Protein AF-A0A518GE89-F1 (afdb_monomer_lite)

Structure (mmCIF, N/CA/C/O backbone):
data_AF-A0A518GE89-F1
#
_entry.id   AF-A0A518GE89-F1
#
loop_
_atom_site.group_PDB
_atom_site.id
_atom_site.type_symbol
_atom_site.label_atom_id
_atom_site.label_alt_id
_atom_site.label_comp_id
_atom_site.label_asym_id
_atom_site.label_entity_id
_atom_site.label_seq_id
_atom_site.pdbx_PDB_ins_code
_atom_site.Cartn_x
_atom_site.Cartn_y
_atom_site.Cartn_z
_atom_site.occupancy
_atom_site.B_iso_or_equiv
_atom_site.auth_seq_id
_atom_site.auth_comp_id
_atom_site.auth_asym_id
_atom_site.auth_atom_id
_atom_site.pdbx_PDB_model_num
ATOM 1 N N . MET A 1 1 ? -5.790 -28.885 -29.723 1.00 38.25 1 MET A N 1
ATOM 2 C CA . MET A 1 1 ? -5.078 -29.420 -28.540 1.00 38.25 1 MET A CA 1
ATOM 3 C C . MET A 1 1 ? -3.630 -29.006 -28.723 1.00 38.25 1 MET A C 1
ATOM 5 O O . MET A 1 1 ? -3.081 -29.336 -29.756 1.00 38.25 1 MET A O 1
ATOM 9 N N . THR A 1 2 ? -3.042 -28.144 -27.907 1.00 33.88 2 THR A N 1
ATOM 10 C CA . THR A 1 2 ? -2.790 -28.368 -26.481 1.00 33.88 2 THR A CA 1
ATOM 11 C C . THR A 1 2 ? -2.801 -27.042 -25.718 1.00 33.88 2 THR A C 1
ATOM 13 O O . THR A 1 2 ? -1.952 -26.182 -25.934 1.00 33.88 2 THR A O 1
ATOM 16 N N . ALA A 1 3 ? -3.766 -26.902 -24.810 1.00 43.88 3 ALA A N 1
ATOM 17 C CA . ALA A 1 3 ? -3.669 -25.976 -23.695 1.00 43.88 3 ALA A CA 1
ATOM 18 C C . ALA A 1 3 ? -2.514 -26.462 -22.809 1.00 43.88 3 ALA A C 1
ATOM 20 O O . ALA A 1 3 ? -2.618 -27.520 -22.191 1.00 43.88 3 ALA A O 1
ATOM 21 N N . VAL A 1 4 ? -1.394 -25.744 -22.816 1.00 42.34 4 VAL A N 1
ATOM 22 C CA . VAL A 1 4 ? -0.238 -26.048 -21.969 1.00 42.34 4 VAL A CA 1
ATOM 23 C C . VAL A 1 4 ? -0.023 -24.858 -21.047 1.00 42.34 4 VAL A C 1
ATOM 25 O O . VAL A 1 4 ? 0.583 -23.867 -21.421 1.00 42.34 4 VAL A O 1
ATOM 28 N N . GLN A 1 5 ? -0.573 -25.001 -19.841 1.00 35.38 5 GLN A N 1
ATOM 29 C CA . GLN A 1 5 ? 0.079 -24.596 -18.596 1.00 35.38 5 GLN A CA 1
ATOM 30 C C . GLN A 1 5 ? 0.518 -23.123 -18.480 1.00 35.38 5 GLN A C 1
ATOM 32 O O . GLN A 1 5 ? 1.672 -22.839 -18.192 1.00 35.38 5 GLN A O 1
ATOM 37 N N . GLU A 1 6 ? -0.427 -22.185 -18.543 1.00 36.78 6 GLU A N 1
ATOM 38 C CA . GLU A 1 6 ? -0.290 -20.887 -17.847 1.00 36.78 6 GLU A CA 1
ATOM 39 C C . GLU A 1 6 ? -0.976 -20.929 -16.472 1.00 36.78 6 GLU A C 1
ATOM 41 O O . GLU A 1 6 ? -1.603 -19.980 -16.011 1.00 36.78 6 GLU A O 1
ATOM 46 N N . THR A 1 7 ? -0.887 -22.072 -15.795 1.00 38.38 7 THR A N 1
ATOM 47 C CA . THR A 1 7 ? -1.354 -22.219 -14.419 1.00 38.38 7 THR A CA 1
ATOM 48 C C . THR A 1 7 ? -0.162 -22.343 -13.489 1.00 38.38 7 THR A C 1
ATOM 50 O O . THR A 1 7 ? 0.488 -23.384 -13.433 1.00 38.38 7 THR A O 1
ATOM 53 N N . ALA A 1 8 ? 0.039 -21.285 -12.709 1.00 34.97 8 ALA A N 1
ATOM 54 C CA . ALA A 1 8 ? 0.482 -21.383 -11.325 1.00 34.97 8 ALA A CA 1
ATOM 55 C C . ALA A 1 8 ? 1.871 -22.002 -11.079 1.00 34.97 8 ALA A C 1
ATOM 57 O O . ALA A 1 8 ? 2.023 -22.858 -10.209 1.00 34.97 8 ALA A O 1
ATOM 58 N N . VAL A 1 9 ? 2.913 -21.492 -11.743 1.00 38.31 9 VAL A N 1
ATOM 59 C CA . VAL A 1 9 ? 4.230 -21.479 -11.090 1.00 38.31 9 VAL A CA 1
ATOM 60 C C . VAL A 1 9 ? 4.248 -20.261 -10.179 1.00 38.31 9 VAL A C 1
ATOM 62 O O . VAL A 1 9 ? 4.343 -19.122 -10.626 1.00 38.31 9 VAL A O 1
ATOM 65 N N . ALA A 1 10 ? 4.069 -20.535 -8.892 1.00 39.16 10 ALA A 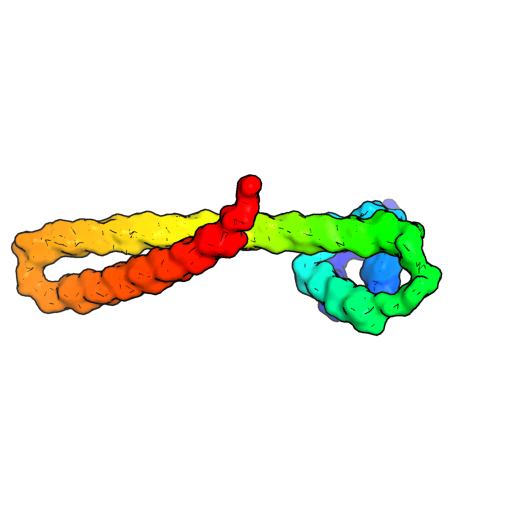N 1
ATOM 66 C CA . ALA A 1 10 ? 4.334 -19.625 -7.797 1.00 39.16 10 ALA A CA 1
ATOM 67 C C . ALA A 1 10 ? 5.767 -19.089 -7.933 1.00 39.16 10 ALA A C 1
ATOM 69 O O . ALA A 1 10 ? 6.728 -19.754 -7.550 1.00 39.16 10 ALA A O 1
ATOM 70 N N . ASP A 1 11 ? 5.916 -17.914 -8.542 1.00 43.38 11 ASP A N 1
ATOM 71 C CA . ASP A 1 11 ? 7.220 -17.358 -8.896 1.00 43.38 11 ASP A CA 1
ATOM 72 C C . ASP A 1 11 ? 7.809 -16.599 -7.699 1.00 43.38 11 ASP A C 1
ATOM 74 O O . ASP A 1 11 ? 7.943 -15.374 -7.663 1.00 43.38 11 ASP A O 1
ATOM 78 N N . ALA A 1 12 ? 8.130 -17.363 -6.657 1.00 42.25 12 ALA A N 1
ATOM 79 C CA . ALA A 1 12 ? 9.018 -16.922 -5.601 1.00 42.25 12 ALA A CA 1
ATOM 80 C C . ALA A 1 12 ? 10.431 -16.743 -6.189 1.00 42.25 12 ALA A C 1
ATOM 82 O O . ALA A 1 12 ? 11.272 -17.632 -6.101 1.00 42.25 12 ALA A O 1
ATOM 83 N N . GLY A 1 13 ? 10.695 -15.571 -6.777 1.00 52.47 13 GLY A N 1
ATOM 84 C CA . GLY A 1 13 ? 12.053 -15.091 -7.051 1.00 52.47 13 GLY A CA 1
ATOM 85 C C . GLY A 1 13 ? 12.475 -15.040 -8.519 1.00 52.47 13 GLY A C 1
ATOM 86 O O . GLY A 1 13 ? 13.484 -15.637 -8.896 1.00 52.47 13 GLY A O 1
ATOM 87 N N . LYS A 1 14 ? 11.801 -14.234 -9.345 1.00 63.16 14 LYS A N 1
ATOM 88 C CA . LYS A 1 14 ? 12.397 -13.793 -10.615 1.00 63.16 14 LYS A CA 1
ATOM 89 C C . LYS A 1 14 ? 13.642 -12.936 -10.330 1.00 63.16 14 LYS A C 1
ATOM 91 O O . LYS A 1 14 ? 13.586 -11.976 -9.567 1.00 63.16 14 LYS A O 1
ATOM 96 N N . CYS A 1 15 ? 14.774 -13.291 -10.941 1.00 74.81 15 CYS A N 1
ATOM 97 C CA . CYS A 1 15 ? 16.027 -12.526 -10.868 1.00 74.81 15 CYS A CA 1
ATOM 98 C C . CYS A 1 15 ? 15.868 -11.133 -11.514 1.00 74.81 15 CYS A C 1
ATOM 100 O O . CYS A 1 15 ? 15.196 -11.021 -12.543 1.00 74.81 15 CYS A O 1
ATOM 102 N N . PHE A 1 16 ? 16.527 -10.106 -10.955 1.00 77.19 16 PHE A N 1
ATOM 103 C CA . PHE A 1 16 ? 16.491 -8.702 -11.405 1.00 77.19 16 PHE A CA 1
ATOM 104 C C . PHE A 1 16 ? 16.538 -8.545 -12.932 1.00 77.19 16 PHE A C 1
ATOM 106 O O . PHE A 1 16 ? 15.642 -7.947 -13.519 1.00 77.19 16 PHE A O 1
ATOM 113 N N . TRP A 1 17 ? 17.513 -9.173 -13.597 1.00 77.44 17 TRP A N 1
ATOM 114 C CA . TRP A 1 17 ? 17.697 -9.057 -15.048 1.00 77.44 17 TRP A CA 1
ATOM 115 C C . TRP A 1 17 ? 16.509 -9.565 -15.870 1.00 77.44 17 TRP A C 1
ATOM 117 O O . TRP A 1 17 ? 16.205 -9.015 -16.927 1.00 77.44 17 TRP A O 1
ATOM 127 N N . ARG A 1 18 ? 15.811 -10.601 -15.388 1.00 81.25 18 ARG A N 1
ATOM 128 C CA . ARG A 1 18 ? 14.625 -11.146 -16.069 1.00 81.25 18 ARG A CA 1
ATOM 129 C C . ARG A 1 18 ? 13.443 -10.197 -15.951 1.00 81.25 18 ARG A C 1
ATOM 131 O O . ARG A 1 18 ? 12.733 -9.984 -16.929 1.00 81.25 18 ARG A O 1
ATOM 138 N N . LEU A 1 19 ? 13.252 -9.627 -14.765 1.00 80.44 19 LEU A N 1
ATOM 139 C CA . LEU A 1 19 ? 12.218 -8.630 -14.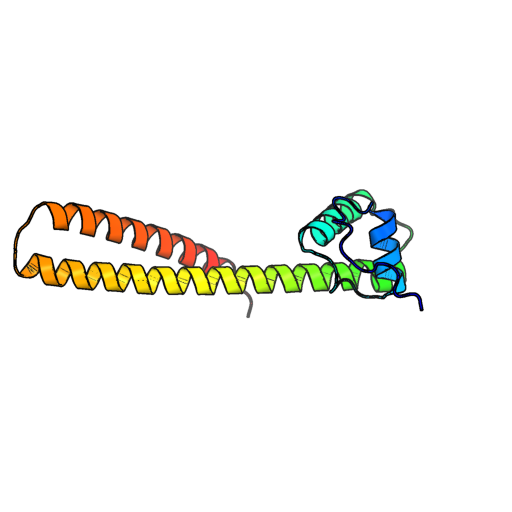520 1.00 80.44 19 LEU A CA 1
ATOM 140 C C . LEU A 1 19 ? 12.487 -7.353 -15.322 1.00 80.44 19 LEU A C 1
ATOM 142 O O . LEU A 1 19 ? 11.584 -6.860 -15.991 1.00 80.44 19 LEU A O 1
ATOM 146 N N . GLN A 1 20 ? 13.736 -6.883 -15.342 1.00 81.88 20 GLN A N 1
ATOM 147 C CA . GLN A 1 20 ? 14.141 -5.725 -16.130 1.00 81.88 20 GLN A CA 1
ATOM 148 C C . GLN A 1 20 ? 13.867 -5.920 -17.620 1.00 81.88 20 GLN A C 1
ATOM 150 O O . GLN A 1 20 ? 13.215 -5.082 -18.238 1.00 81.88 20 GLN A O 1
ATOM 155 N N . ALA A 1 21 ? 14.315 -7.039 -18.195 1.00 81.62 21 ALA A N 1
ATOM 156 C CA . ALA A 1 21 ? 14.075 -7.334 -19.603 1.00 81.62 21 ALA A CA 1
ATOM 157 C C . ALA A 1 21 ? 12.573 -7.420 -19.922 1.00 81.62 21 ALA A C 1
ATOM 159 O O . ALA A 1 21 ? 12.128 -6.888 -20.935 1.00 81.62 21 ALA A O 1
ATOM 160 N N . ALA A 1 22 ? 11.777 -8.040 -19.045 1.00 82.50 22 ALA A N 1
ATOM 161 C CA . ALA A 1 22 ? 10.335 -8.158 -19.241 1.00 82.50 22 ALA A CA 1
ATOM 162 C C . ALA A 1 22 ? 9.619 -6.799 -19.207 1.00 82.50 22 ALA A C 1
ATOM 164 O O . ALA A 1 22 ? 8.727 -6.567 -20.022 1.00 82.50 22 ALA A O 1
ATOM 165 N N . VAL A 1 23 ? 10.016 -5.901 -18.301 1.00 83.44 23 VAL A N 1
ATOM 166 C CA . VAL A 1 23 ? 9.478 -4.534 -18.244 1.00 83.44 23 VAL A CA 1
ATOM 167 C C . VAL A 1 23 ? 9.905 -3.738 -19.475 1.00 83.44 23 VAL A C 1
ATOM 169 O O . VAL A 1 23 ? 9.054 -3.101 -20.080 1.00 83.44 23 VAL A O 1
ATOM 172 N N . MET A 1 24 ? 11.170 -3.834 -19.903 1.00 81.56 24 MET A N 1
ATOM 173 C CA . MET A 1 24 ? 11.659 -3.149 -21.109 1.00 81.56 24 MET A CA 1
ATOM 174 C C . MET A 1 24 ? 10.933 -3.595 -22.380 1.00 81.56 24 MET A C 1
ATOM 176 O O . MET A 1 24 ? 10.559 -2.759 -23.191 1.00 81.56 24 MET A O 1
ATOM 180 N N . VAL A 1 25 ? 10.695 -4.900 -22.549 1.00 83.81 25 VAL A N 1
ATOM 181 C CA . VAL A 1 25 ? 9.990 -5.443 -23.725 1.00 83.81 25 VAL A CA 1
ATOM 182 C C . VAL A 1 25 ? 8.516 -5.039 -23.744 1.00 83.81 25 VAL A C 1
ATOM 184 O O . VAL A 1 25 ? 7.952 -4.817 -24.811 1.00 83.81 25 VAL A O 1
ATOM 187 N N . ARG A 1 26 ? 7.873 -4.978 -22.5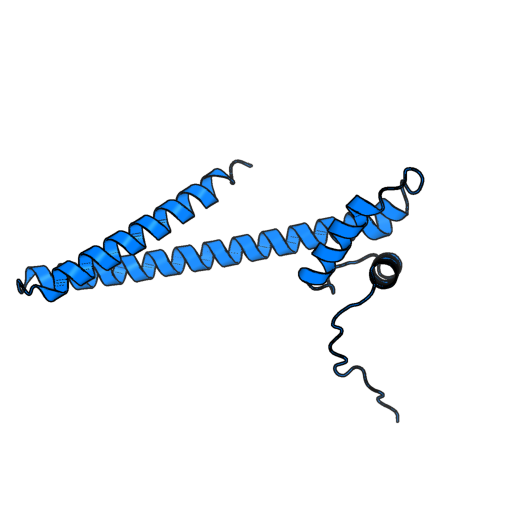74 1.00 82.50 26 ARG A N 1
ATOM 188 C CA . ARG A 1 26 ? 6.449 -4.628 -22.450 1.00 82.50 26 ARG A CA 1
ATOM 189 C C . ARG A 1 26 ? 6.205 -3.128 -22.311 1.00 82.50 26 ARG A C 1
ATOM 191 O O . ARG A 1 26 ? 5.049 -2.718 -22.319 1.00 82.50 26 ARG A O 1
ATOM 198 N N . GLU A 1 27 ? 7.266 -2.352 -22.103 1.00 82.00 27 GLU A N 1
ATOM 199 C CA . GLU A 1 27 ? 7.244 -0.932 -21.738 1.00 82.00 27 GLU A CA 1
ATOM 200 C C . GLU A 1 27 ? 6.265 -0.620 -20.582 1.00 82.00 27 GLU A C 1
ATOM 202 O O . GLU A 1 27 ? 5.706 0.471 -20.483 1.00 82.00 27 GLU A O 1
ATOM 207 N N . SER A 1 28 ? 6.035 -1.600 -19.697 1.00 80.88 28 SER A N 1
ATOM 208 C CA . SER A 1 28 ? 5.044 -1.536 -18.619 1.00 80.88 28 SER A CA 1
ATOM 209 C C . SER A 1 28 ? 5.415 -2.439 -17.443 1.00 80.88 28 SER A C 1
ATOM 211 O O . SER A 1 28 ? 5.917 -3.558 -17.611 1.00 80.88 28 SER A O 1
ATOM 213 N N . ALA A 1 29 ? 5.116 -1.942 -16.242 1.00 85.44 29 ALA A N 1
ATOM 214 C CA . ALA A 1 29 ? 5.355 -2.597 -14.962 1.00 85.44 29 ALA A CA 1
ATOM 215 C C . ALA A 1 29 ? 4.058 -2.945 -14.198 1.00 85.44 29 ALA A C 1
ATOM 217 O O . ALA A 1 29 ? 4.137 -3.524 -13.122 1.00 85.44 29 ALA A O 1
ATOM 218 N N . GLU A 1 30 ? 2.874 -2.657 -14.756 1.00 85.75 30 GLU A N 1
ATOM 219 C CA . GLU A 1 30 ? 1.560 -2.805 -14.086 1.00 85.75 30 GLU A CA 1
ATOM 220 C C . GLU A 1 30 ? 1.239 -4.235 -13.621 1.00 85.75 30 GLU A C 1
ATOM 222 O O . GLU A 1 30 ? 0.439 -4.453 -12.716 1.00 85.75 30 GLU A O 1
ATOM 227 N N . TRP A 1 31 ? 1.860 -5.229 -14.254 1.00 85.12 31 TRP A N 1
ATOM 228 C CA . TRP A 1 31 ? 1.669 -6.649 -13.957 1.00 85.12 31 TRP A CA 1
ATOM 229 C C . TRP A 1 31 ? 2.574 -7.160 -12.825 1.00 85.12 31 TRP A C 1
ATOM 231 O O . TRP A 1 31 ? 2.469 -8.329 -12.450 1.00 85.12 31 TRP A O 1
ATOM 241 N N . LEU A 1 32 ? 3.483 -6.322 -12.315 1.00 84.38 32 LEU A N 1
ATOM 242 C CA . LEU A 1 32 ? 4.377 -6.672 -11.219 1.00 84.38 32 LEU A CA 1
ATOM 243 C C . LEU A 1 32 ? 3.698 -6.487 -9.866 1.00 84.38 32 LEU A C 1
ATOM 245 O O . LEU A 1 32 ? 2.975 -5.520 -9.617 1.00 84.38 32 LEU A O 1
ATOM 249 N N . THR A 1 33 ? 3.998 -7.407 -8.954 1.00 84.25 33 THR A N 1
ATOM 250 C CA . THR A 1 33 ? 3.621 -7.261 -7.548 1.00 84.25 33 THR A CA 1
ATOM 251 C C . THR A 1 33 ? 4.455 -6.171 -6.870 1.00 84.25 33 THR A C 1
ATOM 253 O O . THR A 1 33 ? 5.589 -5.895 -7.270 1.00 84.25 33 THR A O 1
ATOM 256 N N . THR A 1 34 ? 3.947 -5.597 -5.776 1.00 79.88 34 THR A N 1
ATOM 257 C CA . THR A 1 34 ? 4.672 -4.573 -5.002 1.00 79.88 34 THR A CA 1
ATOM 258 C C . THR A 1 34 ? 6.045 -5.064 -4.529 1.00 79.88 34 THR A C 1
ATOM 260 O O . THR A 1 34 ? 7.021 -4.323 -4.579 1.00 79.88 34 THR A O 1
ATOM 263 N N . ALA A 1 35 ? 6.157 -6.337 -4.136 1.00 81.00 35 ALA A N 1
ATOM 264 C CA . ALA A 1 35 ? 7.423 -6.930 -3.705 1.00 81.00 35 ALA A CA 1
ATOM 265 C C . ALA A 1 35 ? 8.449 -7.055 -4.847 1.00 81.00 35 ALA A C 1
ATOM 267 O O . ALA A 1 35 ? 9.647 -6.895 -4.619 1.00 81.00 35 ALA A O 1
ATOM 268 N N . GLU A 1 36 ? 8.006 -7.341 -6.074 1.00 82.38 36 GLU A N 1
ATOM 269 C CA . GLU A 1 36 ? 8.881 -7.365 -7.253 1.00 82.38 36 GLU A CA 1
ATOM 270 C C . GLU A 1 36 ? 9.316 -5.951 -7.652 1.00 82.38 36 GLU A C 1
ATOM 272 O O . GLU A 1 36 ? 10.484 -5.754 -7.985 1.00 82.38 36 GLU A O 1
ATOM 277 N N . LEU A 1 37 ? 8.419 -4.963 -7.561 1.00 82.69 37 LEU A N 1
ATOM 278 C CA . LEU A 1 37 ? 8.743 -3.555 -7.815 1.00 82.69 37 LEU A CA 1
ATOM 279 C C . LEU A 1 37 ? 9.770 -3.008 -6.818 1.00 82.69 37 LEU A C 1
ATOM 281 O O . LEU A 1 37 ? 10.716 -2.346 -7.235 1.00 82.69 37 LEU A O 1
ATOM 285 N N . LEU A 1 38 ? 9.629 -3.320 -5.526 1.00 80.62 38 LEU A N 1
ATOM 286 C CA . LEU A 1 38 ? 10.593 -2.909 -4.498 1.00 80.62 38 LEU A CA 1
ATOM 287 C C . LEU A 1 38 ? 11.969 -3.543 -4.725 1.00 80.62 38 LEU A C 1
ATOM 289 O O . LEU A 1 38 ? 12.970 -2.835 -4.743 1.00 80.62 38 LEU A O 1
ATOM 293 N N . LYS A 1 39 ? 12.020 -4.849 -5.018 1.00 80.56 39 LYS A N 1
ATOM 294 C CA . LYS A 1 39 ? 13.279 -5.533 -5.365 1.00 80.56 39 LYS A CA 1
ATOM 295 C C . LYS A 1 39 ? 13.956 -4.925 -6.589 1.00 80.56 39 LYS A C 1
ATOM 297 O O . LYS A 1 39 ? 15.182 -4.820 -6.624 1.00 80.56 39 LYS A O 1
ATOM 302 N N . LEU A 1 40 ? 13.175 -4.559 -7.609 1.00 79.31 40 LEU A N 1
ATOM 303 C CA . LEU A 1 40 ? 13.702 -3.872 -8.782 1.00 79.31 40 LEU A CA 1
ATOM 304 C C . LEU A 1 40 ? 14.238 -2.488 -8.415 1.00 79.31 40 LEU A C 1
ATOM 306 O O . LEU A 1 40 ? 15.339 -2.166 -8.845 1.00 79.31 40 LEU A O 1
ATOM 310 N N . ALA A 1 41 ? 13.514 -1.704 -7.615 1.00 78.00 41 ALA A N 1
ATOM 311 C CA . ALA A 1 41 ? 13.937 -0.371 -7.190 1.00 78.00 41 ALA A CA 1
ATOM 312 C C . ALA A 1 41 ? 15.246 -0.405 -6.379 1.00 78.00 41 ALA A C 1
ATOM 314 O O . ALA A 1 41 ? 16.191 0.297 -6.731 1.00 78.00 41 ALA A O 1
ATOM 315 N N . GLU A 1 42 ? 15.342 -1.289 -5.382 1.00 76.00 42 GLU A N 1
ATOM 316 C CA . GLU A 1 42 ? 16.559 -1.509 -4.582 1.00 76.00 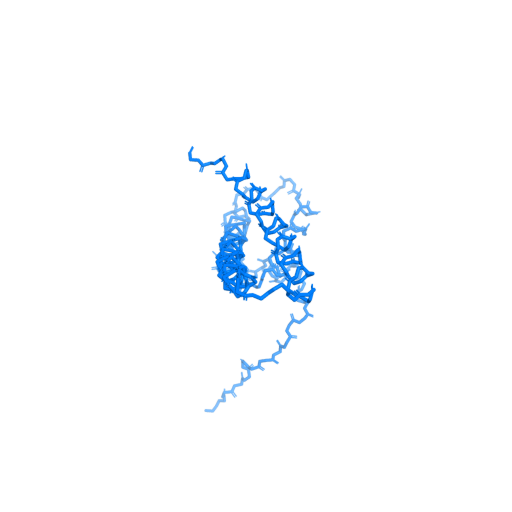42 GLU A CA 1
ATOM 317 C C . GLU A 1 42 ? 17.748 -1.917 -5.466 1.00 76.00 42 GLU A C 1
ATOM 319 O O . GLU A 1 42 ? 18.869 -1.432 -5.320 1.00 76.00 42 GLU A O 1
ATOM 324 N N . SER A 1 43 ? 17.499 -2.786 -6.448 1.00 73.94 43 SER A N 1
ATOM 325 C CA . SER A 1 43 ? 18.533 -3.230 -7.386 1.00 73.94 43 SER A CA 1
ATOM 326 C C . SER A 1 43 ? 18.908 -2.150 -8.410 1.00 73.94 43 SER A C 1
ATOM 328 O O . SER A 1 43 ? 20.041 -2.138 -8.885 1.00 73.94 43 SER A O 1
ATOM 330 N N . CYS A 1 44 ? 17.994 -1.237 -8.761 1.00 70.69 44 CYS A N 1
ATOM 331 C CA . CYS A 1 44 ? 18.278 -0.090 -9.630 1.00 70.69 44 CYS A CA 1
ATOM 332 C C . CYS A 1 44 ? 19.220 0.903 -8.952 1.00 70.69 44 CYS A C 1
ATOM 334 O O . CYS A 1 44 ? 20.153 1.372 -9.595 1.00 70.69 44 CYS A O 1
ATOM 336 N N . GLU A 1 45 ? 19.015 1.182 -7.663 1.00 62.12 45 GLU A N 1
ATOM 337 C CA . GLU A 1 45 ? 19.926 2.016 -6.870 1.00 62.12 45 GLU A CA 1
ATOM 338 C C . GLU A 1 45 ? 21.337 1.408 -6.841 1.00 62.12 45 GLU A C 1
ATOM 340 O O . GLU A 1 45 ? 22.327 2.104 -7.059 1.00 62.12 45 GLU A O 1
ATOM 345 N N . ALA A 1 46 ? 21.426 0.082 -6.702 1.00 59.00 46 ALA A N 1
ATOM 346 C CA . ALA A 1 46 ? 22.691 -0.650 -6.722 1.00 59.00 46 ALA A CA 1
ATOM 347 C C . ALA A 1 46 ? 23.354 -0.756 -8.114 1.00 59.00 46 ALA A C 1
ATOM 349 O O . ALA A 1 46 ? 24.543 -1.059 -8.199 1.00 59.00 46 ALA A O 1
ATOM 350 N N . THR A 1 47 ? 22.609 -0.547 -9.207 1.00 57.44 47 THR A N 1
ATOM 351 C CA . THR A 1 47 ? 23.085 -0.739 -10.595 1.00 57.44 47 THR A CA 1
ATOM 352 C C . THR A 1 47 ? 23.073 0.537 -11.433 1.00 57.44 47 THR A C 1
ATOM 354 O O . THR A 1 47 ? 23.212 0.458 -12.657 1.00 57.44 47 THR A O 1
ATOM 357 N N . ALA A 1 48 ? 22.958 1.706 -10.793 1.00 54.59 48 ALA A N 1
ATOM 358 C CA . ALA A 1 48 ? 23.054 3.024 -11.415 1.00 54.59 48 ALA A CA 1
ATOM 359 C C . ALA A 1 48 ? 24.473 3.287 -11.971 1.00 54.59 48 ALA A C 1
ATOM 361 O O . ALA A 1 48 ? 25.241 4.086 -11.448 1.00 54.59 48 ALA A O 1
ATOM 362 N N . HIS A 1 49 ? 24.845 2.574 -13.035 1.00 54.00 49 HIS A N 1
ATOM 363 C CA . HIS A 1 49 ? 26.044 2.821 -13.826 1.00 54.00 49 HIS A CA 1
ATOM 364 C C . HIS A 1 49 ? 25.776 3.932 -14.855 1.00 54.00 49 HIS A C 1
ATOM 366 O O . HIS A 1 49 ? 24.763 3.920 -15.555 1.00 54.00 49 HIS A O 1
ATOM 372 N N . GLU A 1 50 ? 26.728 4.860 -14.964 1.00 52.25 50 GLU A N 1
ATOM 373 C CA . GLU A 1 50 ? 26.652 6.185 -15.607 1.00 52.25 50 GLU A CA 1
ATOM 374 C C . GLU A 1 50 ? 26.387 6.220 -17.135 1.00 52.25 50 GLU A C 1
ATOM 376 O O . GLU A 1 50 ? 26.285 7.303 -17.706 1.00 52.25 50 GLU A O 1
ATOM 381 N N . GLU A 1 51 ? 26.198 5.089 -17.829 1.00 51.47 51 GLU A N 1
ATOM 382 C CA . GLU A 1 51 ? 26.175 5.040 -19.310 1.00 51.47 51 GLU A CA 1
ATOM 383 C C . GLU A 1 51 ? 24.887 4.498 -19.970 1.00 51.47 51 GLU A C 1
ATOM 385 O O . GLU A 1 51 ? 24.899 4.068 -21.123 1.00 51.47 51 GLU A O 1
ATOM 390 N N . ARG A 1 52 ? 23.721 4.538 -19.313 1.00 61.31 52 ARG A N 1
ATOM 391 C CA . ARG A 1 52 ? 22.445 4.120 -19.951 1.00 61.31 52 ARG A CA 1
ATOM 392 C C . ARG A 1 52 ? 21.335 5.145 -19.772 1.00 61.31 52 ARG A C 1
ATOM 394 O O . ARG A 1 52 ? 20.334 4.887 -19.118 1.00 61.31 52 ARG A O 1
ATOM 401 N N . MET A 1 53 ? 21.511 6.340 -20.323 1.00 68.06 53 MET A N 1
ATOM 402 C CA . MET A 1 53 ? 20.763 7.490 -19.804 1.00 68.06 53 MET A CA 1
ATOM 403 C C . MET A 1 53 ? 19.457 7.872 -20.512 1.00 68.06 53 MET A C 1
ATOM 405 O O . MET A 1 53 ? 18.712 8.655 -19.928 1.00 68.06 53 MET A O 1
ATOM 409 N N . HIS A 1 54 ? 19.084 7.314 -21.676 1.00 68.56 54 HIS A N 1
ATOM 410 C CA . HIS A 1 54 ? 17.776 7.662 -22.267 1.00 68.56 54 HIS A CA 1
ATOM 411 C C . HIS A 1 54 ? 16.822 6.492 -22.510 1.00 68.56 54 HIS A C 1
ATOM 413 O O . HIS A 1 54 ? 15.729 6.498 -21.940 1.00 68.56 54 HIS A O 1
ATOM 419 N N . ASP A 1 55 ? 17.225 5.473 -23.270 1.00 73.69 55 ASP A N 1
ATOM 420 C CA . ASP A 1 55 ? 16.324 4.358 -23.603 1.00 73.69 55 ASP A CA 1
ATOM 421 C C . ASP A 1 55 ? 15.979 3.504 -22.383 1.00 73.69 55 ASP A C 1
ATOM 423 O O . ASP A 1 55 ? 14.819 3.164 -22.167 1.00 73.69 55 ASP A O 1
ATOM 427 N N . TRP A 1 56 ? 16.958 3.245 -21.514 1.00 76.94 56 TRP A N 1
ATOM 428 C CA . TRP A 1 56 ? 16.727 2.539 -20.254 1.00 76.94 56 TRP A CA 1
ATOM 429 C C . TRP A 1 56 ? 15.784 3.318 -19.328 1.00 76.94 56 TRP A C 1
ATOM 431 O O . TRP A 1 56 ? 14.833 2.757 -18.788 1.00 76.94 56 TRP A O 1
ATOM 441 N N . ASN A 1 57 ? 15.976 4.634 -19.210 1.00 74.56 57 ASN A N 1
ATOM 442 C CA . ASN A 1 57 ? 15.079 5.480 -18.427 1.00 74.56 57 ASN A CA 1
ATOM 443 C C . ASN A 1 57 ? 13.648 5.445 -18.980 1.00 74.56 57 ASN A C 1
ATOM 445 O O . ASN A 1 57 ? 12.694 5.285 -18.219 1.00 74.56 57 ASN A O 1
ATOM 449 N N . ARG A 1 58 ? 13.497 5.540 -20.306 1.00 79.00 58 ARG A N 1
ATOM 450 C CA . ARG A 1 58 ? 12.197 5.545 -20.983 1.00 79.00 58 ARG A CA 1
ATOM 451 C C . ARG A 1 58 ? 11.470 4.203 -20.891 1.00 79.00 58 ARG A C 1
ATOM 453 O O . ARG A 1 58 ? 10.276 4.196 -20.615 1.00 79.00 58 ARG A O 1
ATOM 460 N N . GLN A 1 59 ? 12.169 3.100 -21.137 1.00 79.00 59 GLN A N 1
ATOM 461 C CA . GLN A 1 59 ? 11.564 1.771 -21.280 1.00 79.00 59 GLN A CA 1
ATOM 462 C C . GLN A 1 59 ? 11.491 0.991 -19.966 1.00 79.00 59 GLN A C 1
ATOM 464 O O . GLN A 1 59 ? 10.737 0.027 -19.876 1.00 79.00 59 GLN A O 1
ATOM 469 N N . PHE A 1 60 ? 12.258 1.386 -18.945 1.00 79.56 60 PHE A N 1
ATOM 470 C CA . PHE A 1 60 ? 12.347 0.638 -17.694 1.00 79.56 60 PHE A CA 1
ATOM 471 C C . PHE A 1 60 ? 12.111 1.487 -16.448 1.00 79.56 60 PHE A C 1
ATOM 473 O O . PHE A 1 60 ? 11.132 1.256 -15.736 1.00 79.56 60 PHE A O 1
ATOM 480 N N . ALA A 1 61 ? 12.969 2.476 -16.184 1.00 77.06 61 ALA A N 1
ATOM 481 C CA . ALA A 1 61 ? 12.940 3.191 -14.908 1.00 77.06 61 ALA A CA 1
ATOM 482 C C . ALA A 1 61 ? 11.643 3.988 -14.718 1.00 77.06 61 ALA A C 1
ATOM 484 O 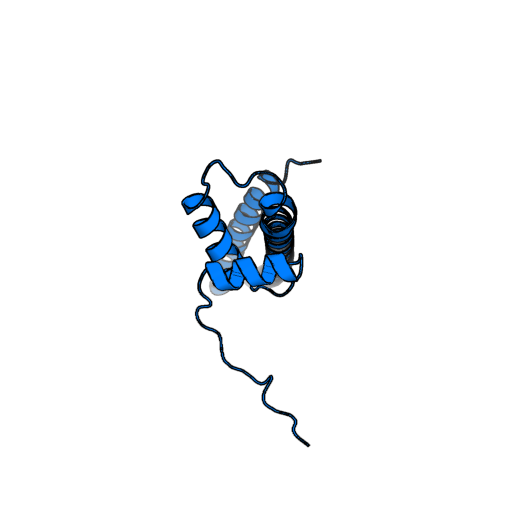O . ALA A 1 61 ? 11.003 3.893 -13.673 1.00 77.06 61 ALA A O 1
ATOM 485 N N . ILE A 1 62 ? 11.215 4.733 -15.743 1.00 79.00 62 ILE A N 1
ATOM 486 C CA . ILE A 1 62 ? 10.003 5.556 -15.675 1.00 79.00 62 ILE A CA 1
ATOM 487 C C . ILE A 1 62 ? 8.739 4.693 -15.495 1.00 79.00 62 ILE A C 1
ATOM 489 O O . ILE A 1 62 ? 7.981 4.983 -14.565 1.00 79.00 62 ILE A O 1
ATOM 493 N N . PRO A 1 63 ? 8.478 3.644 -16.307 1.00 82.00 63 PRO A N 1
ATOM 494 C CA . PRO A 1 63 ? 7.334 2.754 -16.089 1.00 82.00 63 PRO A CA 1
ATOM 495 C C . PRO A 1 63 ? 7.318 2.118 -14.695 1.00 82.00 63 PRO A C 1
ATOM 497 O O . PRO A 1 63 ? 6.276 2.093 -14.043 1.00 82.00 63 PRO A O 1
ATOM 500 N N . MET A 1 64 ? 8.475 1.657 -14.213 1.00 84.06 64 MET A N 1
ATOM 501 C CA . MET A 1 64 ? 8.605 1.028 -12.899 1.00 84.06 64 MET A CA 1
ATOM 502 C C . MET A 1 64 ? 8.328 2.010 -11.751 1.00 84.06 64 MET A C 1
ATOM 504 O O . MET A 1 64 ? 7.538 1.698 -10.864 1.00 84.06 64 MET A O 1
ATOM 508 N N . ILE A 1 65 ? 8.935 3.202 -11.771 1.00 80.94 65 ILE A N 1
ATOM 509 C CA . ILE A 1 65 ? 8.744 4.225 -10.727 1.00 80.94 65 ILE A CA 1
ATOM 510 C C . ILE A 1 65 ? 7.291 4.705 -10.698 1.00 80.94 65 ILE A C 1
ATOM 512 O O . ILE A 1 65 ? 6.716 4.856 -9.620 1.00 80.94 65 ILE A O 1
ATOM 516 N N . ARG A 1 66 ? 6.676 4.920 -11.868 1.00 83.25 66 ARG A N 1
ATOM 517 C CA . ARG A 1 66 ? 5.260 5.308 -11.955 1.00 83.25 66 ARG A CA 1
ATOM 518 C C . ARG A 1 66 ? 4.355 4.256 -11.336 1.00 83.25 66 ARG A C 1
ATOM 520 O O . ARG A 1 66 ? 3.471 4.607 -10.561 1.00 83.25 66 ARG A O 1
ATOM 527 N N . GLU A 1 67 ? 4.585 2.986 -11.651 1.00 85.00 67 GLU A N 1
ATOM 528 C CA . GLU A 1 67 ? 3.756 1.917 -11.107 1.00 85.00 67 GLU A CA 1
ATOM 529 C C . GLU A 1 67 ? 3.969 1.731 -9.601 1.00 85.00 67 GLU A C 1
ATOM 531 O O . GLU A 1 67 ? 2.996 1.611 -8.859 1.00 85.00 67 GLU A O 1
ATOM 536 N N . LEU A 1 68 ? 5.212 1.815 -9.115 1.00 82.38 68 LEU A N 1
ATOM 537 C CA . LEU A 1 68 ? 5.491 1.797 -7.678 1.00 82.38 68 LEU A CA 1
ATOM 538 C C . LEU A 1 68 ? 4.781 2.957 -6.959 1.00 82.38 68 LEU A C 1
ATOM 540 O O . LEU A 1 68 ? 4.117 2.739 -5.947 1.00 82.38 68 LEU A O 1
ATOM 544 N N . GLY A 1 69 ? 4.848 4.172 -7.512 1.00 78.00 69 GLY A N 1
ATOM 545 C CA . GLY A 1 69 ? 4.128 5.336 -6.992 1.00 78.00 69 GLY A CA 1
ATOM 546 C C . GLY A 1 69 ? 2.609 5.138 -6.979 1.00 78.00 69 GLY A C 1
ATOM 547 O O . GLY A 1 69 ? 1.956 5.438 -5.979 1.00 78.00 69 GLY A O 1
ATOM 548 N N . ASN A 1 70 ? 2.040 4.563 -8.043 1.00 82.50 70 ASN A N 1
ATOM 549 C CA . ASN A 1 70 ? 0.614 4.238 -8.116 1.00 82.50 70 ASN A CA 1
ATOM 550 C C . ASN A 1 70 ? 0.198 3.228 -7.041 1.00 82.50 70 ASN A C 1
ATOM 552 O O . ASN A 1 70 ? -0.841 3.411 -6.400 1.00 82.50 70 ASN A O 1
ATOM 556 N N . GLN A 1 71 ? 0.987 2.172 -6.835 1.00 82.69 71 GLN A N 1
ATOM 557 C CA . GLN A 1 71 ? 0.692 1.144 -5.837 1.00 82.69 71 GLN A CA 1
ATOM 558 C C . GLN A 1 71 ? 0.821 1.688 -4.413 1.00 82.69 71 GLN A C 1
ATOM 560 O O . GLN A 1 71 ? -0.078 1.459 -3.604 1.00 82.69 71 GLN A O 1
ATOM 565 N N . LEU A 1 72 ? 1.851 2.488 -4.123 1.00 78.62 72 LEU A N 1
ATOM 566 C CA . LEU A 1 72 ? 2.007 3.154 -2.825 1.00 78.62 72 LEU A CA 1
ATOM 567 C C . LEU A 1 72 ? 0.862 4.140 -2.547 1.00 78.62 72 LEU A C 1
ATOM 569 O O . LEU A 1 72 ? 0.303 4.148 -1.453 1.00 78.62 72 LEU A O 1
ATOM 573 N N . ALA A 1 73 ? 0.437 4.919 -3.545 1.00 73.62 73 ALA A N 1
ATOM 574 C CA . ALA A 1 73 ? -0.696 5.833 -3.408 1.00 73.62 73 ALA A CA 1
ATOM 575 C C . ALA A 1 73 ? -2.041 5.104 -3.233 1.00 73.62 73 ALA A C 1
ATOM 577 O O . ALA A 1 73 ? -2.961 5.631 -2.603 1.00 73.62 73 ALA A O 1
ATOM 578 N N . ARG A 1 74 ? -2.202 3.904 -3.806 1.00 76.31 74 ARG A N 1
ATOM 579 C CA . ARG A 1 74 ? -3.373 3.043 -3.559 1.00 76.31 74 ARG A CA 1
ATOM 580 C C . ARG A 1 74 ? -3.336 2.472 -2.143 1.00 76.31 74 ARG A C 1
ATOM 582 O O . ARG A 1 74 ? -4.298 2.675 -1.413 1.00 76.31 74 ARG A O 1
ATOM 589 N N . ALA A 1 75 ? -2.212 1.889 -1.732 1.00 71.19 75 ALA A N 1
ATOM 590 C CA . ALA A 1 75 ? -2.034 1.337 -0.390 1.00 71.19 75 ALA A CA 1
ATOM 591 C C . ALA A 1 75 ? -2.276 2.392 0.703 1.00 71.19 75 ALA A C 1
ATOM 593 O O . ALA A 1 75 ? -3.068 2.161 1.613 1.00 71.19 75 ALA A O 1
ATOM 594 N N . ARG A 1 76 ? -1.704 3.597 0.555 1.00 69.31 76 ARG A N 1
ATOM 595 C CA . ARG A 1 76 ? -1.929 4.716 1.485 1.00 69.31 76 ARG A CA 1
ATOM 596 C C . ARG A 1 76 ? -3.403 5.116 1.559 1.00 69.31 76 ARG A C 1
ATOM 598 O O . ARG A 1 76 ? -3.924 5.357 2.646 1.00 69.31 76 ARG A O 1
ATOM 605 N N . ARG A 1 77 ? -4.104 5.175 0.420 1.00 70.00 77 ARG A N 1
ATOM 606 C CA . ARG A 1 77 ? -5.547 5.465 0.409 1.00 70.00 77 ARG A CA 1
ATOM 607 C C . ARG A 1 77 ? -6.331 4.375 1.129 1.00 70.00 77 ARG A C 1
ATOM 609 O O . ARG A 1 77 ? -7.174 4.715 1.955 1.00 70.00 77 ARG A O 1
ATOM 616 N N . ASP A 1 78 ? -6.057 3.107 0.859 1.00 70.25 78 ASP A N 1
ATOM 617 C CA . ASP A 1 78 ? -6.766 1.990 1.489 1.00 70.25 78 ASP A CA 1
ATOM 618 C C . ASP A 1 78 ? -6.544 1.962 3.011 1.00 70.25 78 ASP A C 1
ATOM 620 O O . ASP A 1 78 ? -7.497 1.793 3.778 1.00 70.25 78 ASP A O 1
ATOM 624 N N . GLU A 1 79 ? -5.321 2.243 3.468 1.00 66.94 79 GLU A N 1
ATOM 625 C CA . GLU A 1 79 ? -4.994 2.400 4.889 1.00 66.94 79 GLU A CA 1
ATOM 626 C C . GLU A 1 79 ? -5.751 3.568 5.534 1.00 66.94 79 GLU A C 1
ATOM 628 O O . GLU A 1 79 ? -6.363 3.396 6.593 1.00 66.94 79 GLU A O 1
ATOM 633 N N . MET A 1 80 ? -5.795 4.737 4.885 1.00 65.00 80 MET A N 1
ATOM 634 C CA . MET A 1 80 ? -6.538 5.899 5.389 1.00 65.00 80 MET A CA 1
ATOM 635 C C . MET A 1 80 ? -8.048 5.638 5.481 1.00 65.00 80 MET A C 1
ATOM 637 O O . MET A 1 80 ? -8.680 6.051 6.461 1.00 65.00 80 MET A O 1
ATOM 641 N N . HIS A 1 81 ? -8.634 4.930 4.506 1.00 66.94 81 HIS A N 1
ATOM 642 C CA . HIS A 1 81 ? -10.047 4.531 4.541 1.00 66.94 81 HIS A CA 1
ATOM 643 C C . HIS A 1 81 ? -10.315 3.517 5.666 1.00 66.94 81 HIS A C 1
ATOM 645 O O . HIS A 1 81 ? -11.306 3.642 6.395 1.00 66.94 81 HIS A O 1
ATOM 651 N N . GLY A 1 82 ? -9.418 2.545 5.858 1.00 72.38 82 GLY A N 1
ATOM 652 C CA . GLY A 1 82 ? -9.488 1.579 6.956 1.00 72.38 82 GLY A CA 1
ATOM 653 C C . GLY A 1 82 ? -9.401 2.244 8.334 1.00 72.38 82 GLY A C 1
ATOM 654 O O . GLY A 1 82 ? -10.211 1.948 9.218 1.00 72.38 82 GLY A O 1
ATOM 655 N N . ALA A 1 83 ? -8.475 3.189 8.502 1.00 70.69 83 ALA A N 1
ATOM 656 C CA . ALA A 1 83 ? -8.299 3.954 9.735 1.00 70.69 83 ALA A CA 1
ATOM 657 C C . ALA A 1 83 ? -9.538 4.804 10.067 1.00 70.69 83 ALA A C 1
ATOM 659 O O . ALA A 1 83 ? -10.065 4.714 11.178 1.00 70.69 83 ALA A O 1
ATOM 660 N N . HIS A 1 84 ? -10.089 5.536 9.090 1.00 73.62 84 HIS A N 1
ATOM 661 C CA . HIS A 1 84 ? -11.327 6.308 9.272 1.00 73.62 84 HIS A CA 1
ATOM 662 C C . HIS A 1 84 ? -12.516 5.427 9.676 1.00 73.62 84 HIS A C 1
ATOM 664 O O . HIS A 1 84 ? -13.271 5.764 10.592 1.00 73.62 84 HIS A O 1
ATOM 670 N N . SER A 1 85 ? -12.678 4.270 9.028 1.00 79.31 85 SER A N 1
ATOM 671 C CA . SER A 1 85 ? -13.737 3.312 9.365 1.00 79.31 85 SER A CA 1
ATOM 672 C C . SER A 1 85 ? -13.610 2.788 10.805 1.00 79.31 85 SER A C 1
ATOM 674 O O . SER A 1 85 ? -14.605 2.701 11.541 1.00 79.31 85 SER A O 1
ATOM 676 N N . ARG A 1 86 ? -12.378 2.510 11.256 1.00 80.50 86 ARG A N 1
ATOM 677 C CA . ARG A 1 86 ? -12.089 2.104 12.642 1.00 80.50 86 ARG A CA 1
ATOM 678 C C . ARG A 1 86 ? -12.411 3.217 13.639 1.00 80.50 86 ARG A C 1
ATOM 680 O O . ARG A 1 86 ? -13.137 2.946 14.595 1.00 80.50 86 ARG A O 1
ATOM 687 N N . ILE A 1 87 ? -12.001 4.461 13.375 1.00 83.12 87 ILE A N 1
ATOM 688 C CA . ILE A 1 87 ? -12.329 5.632 14.214 1.00 83.12 87 ILE A CA 1
ATOM 689 C C . ILE A 1 87 ? -13.844 5.769 14.393 1.00 83.12 87 ILE A C 1
ATOM 691 O O . ILE A 1 87 ? -14.342 5.877 15.516 1.00 83.12 87 ILE A O 1
ATOM 695 N N . VAL A 1 88 ? -14.611 5.704 13.299 1.00 83.38 88 VAL A N 1
ATOM 696 C CA . VAL A 1 88 ? -16.081 5.798 13.350 1.00 83.38 88 VAL A CA 1
ATOM 697 C C . VAL A 1 88 ? -16.683 4.667 14.189 1.00 83.38 88 VAL A C 1
ATOM 699 O O . VAL A 1 88 ? -17.631 4.894 14.950 1.00 83.38 88 VAL A O 1
ATOM 702 N N . THR A 1 89 ? -16.139 3.456 14.078 1.00 87.38 89 THR A N 1
ATOM 703 C CA . THR A 1 89 ? -16.603 2.280 14.824 1.00 87.38 89 THR A CA 1
ATOM 704 C C . THR A 1 89 ? -16.336 2.419 16.324 1.00 87.38 89 THR A C 1
ATOM 706 O O . THR A 1 89 ? -17.272 2.284 17.121 1.00 87.38 89 THR A O 1
ATOM 709 N N . VAL A 1 90 ? -15.107 2.772 16.711 1.00 85.62 90 VAL A N 1
ATOM 710 C CA . VAL A 1 90 ? -14.698 2.985 18.111 1.00 85.62 90 VAL A CA 1
ATOM 711 C C . VAL A 1 90 ? -15.496 4.134 18.733 1.00 85.62 90 VAL A C 1
ATOM 713 O O . VAL A 1 90 ? -16.111 3.964 19.788 1.00 85.62 90 VAL A O 1
ATOM 716 N N . ALA A 1 91 ? -15.639 5.265 18.034 1.00 85.88 91 ALA A N 1
ATOM 717 C CA . ALA A 1 91 ? -16.420 6.408 18.511 1.00 85.88 91 ALA A CA 1
ATOM 718 C C . ALA A 1 91 ? -17.915 6.080 18.706 1.00 85.88 91 ALA A C 1
ATOM 720 O O . ALA A 1 91 ? -18.566 6.601 19.622 1.00 85.88 91 ALA A O 1
ATOM 721 N N . ARG A 1 92 ? -18.499 5.215 17.861 1.00 88.25 92 ARG A N 1
ATOM 722 C CA . ARG A 1 92 ? -19.877 4.717 18.045 1.00 88.25 92 ARG A CA 1
ATOM 723 C C . ARG A 1 92 ? -19.982 3.786 19.252 1.00 88.25 92 ARG A C 1
ATOM 725 O O . ARG A 1 92 ? -20.946 3.908 20.015 1.00 88.25 92 ARG A O 1
ATOM 732 N N . ALA A 1 93 ? -19.022 2.880 19.440 1.00 86.88 93 ALA A N 1
ATOM 733 C CA . ALA A 1 93 ? -18.976 1.974 20.587 1.00 86.88 93 ALA A CA 1
ATOM 734 C C . ALA A 1 93 ? -18.866 2.751 21.908 1.00 86.88 93 ALA A C 1
ATOM 736 O O . ALA A 1 93 ? -19.646 2.507 22.833 1.00 86.88 93 ALA A O 1
ATOM 737 N N . LEU A 1 94 ? -17.997 3.761 21.943 1.00 86.88 94 LEU A N 1
ATOM 738 C CA . LEU A 1 94 ? -17.776 4.651 23.079 1.00 86.88 94 LEU A CA 1
ATOM 739 C C . LEU A 1 94 ? -19.043 5.441 23.439 1.00 86.88 94 LEU A C 1
ATOM 741 O O . LEU A 1 94 ? -19.505 5.376 24.579 1.00 86.88 94 LEU A O 1
ATOM 745 N N . ARG A 1 95 ? -19.717 6.061 22.456 1.00 85.06 95 ARG A N 1
ATOM 746 C CA . ARG A 1 95 ? -21.022 6.725 22.674 1.00 85.06 95 ARG A CA 1
ATOM 747 C C . ARG A 1 95 ? -22.093 5.767 23.204 1.00 85.06 95 ARG A C 1
ATOM 749 O O . ARG A 1 95 ? -22.889 6.140 24.069 1.00 85.06 95 ARG A O 1
ATOM 756 N N . LYS A 1 96 ? -22.142 4.533 22.691 1.00 86.81 96 LYS A N 1
ATOM 757 C CA . LYS A 1 96 ? -23.098 3.506 23.138 1.00 86.81 96 LYS A CA 1
ATOM 758 C C . LYS A 1 96 ? -22.824 3.086 24.583 1.00 86.81 96 LYS A C 1
ATOM 760 O O . LYS A 1 96 ? -23.778 2.931 25.348 1.00 86.81 96 LYS A O 1
ATOM 765 N N . LEU A 1 97 ? -21.556 2.929 24.962 1.00 83.44 97 LEU A N 1
ATOM 766 C CA . LEU A 1 97 ? -21.161 2.596 26.329 1.00 83.44 97 LEU A CA 1
ATOM 767 C C . LEU A 1 97 ? -21.444 3.750 27.293 1.00 83.44 97 LEU A C 1
ATOM 769 O O . LEU A 1 97 ? -22.132 3.539 28.285 1.00 83.44 97 LEU A O 1
ATOM 773 N N . GLN A 1 98 ? -21.031 4.977 26.969 1.00 81.25 98 GLN A N 1
ATOM 774 C CA . GLN A 1 98 ? -21.270 6.163 27.803 1.00 81.25 98 GLN A CA 1
ATOM 775 C C . GLN A 1 98 ? -22.767 6.388 28.094 1.00 81.25 98 GLN A C 1
ATOM 777 O O . GLN A 1 98 ? -23.144 6.706 29.225 1.00 81.25 98 GLN A O 1
ATOM 782 N N . ARG A 1 99 ? -23.650 6.146 27.110 1.00 81.75 99 ARG A N 1
ATOM 783 C CA . ARG A 1 99 ? -25.113 6.186 27.308 1.00 81.75 99 ARG A CA 1
ATOM 784 C C . ARG A 1 99 ? -25.611 5.116 28.284 1.00 81.75 99 ARG A C 1
ATOM 786 O O . ARG A 1 99 ? -26.483 5.408 29.097 1.00 81.75 99 ARG A O 1
ATOM 793 N N . LYS A 1 100 ? -25.060 3.899 28.234 1.00 75.12 100 LYS A N 1
ATOM 794 C CA . LYS A 1 100 ? -25.418 2.806 29.157 1.00 75.12 100 LYS A CA 1
ATOM 795 C C . LYS A 1 100 ? -24.929 3.074 30.584 1.00 75.12 100 LYS A C 1
ATOM 797 O O . LYS A 1 100 ? -25.660 2.807 31.535 1.00 75.12 100 LYS A O 1
ATOM 802 N N . THR A 1 101 ? -23.743 3.660 30.737 1.00 70.81 101 THR A N 1
ATOM 803 C CA . THR A 1 101 ? -23.150 3.983 32.046 1.00 70.81 101 THR A CA 1
ATOM 804 C C . THR A 1 101 ? -23.884 5.120 32.760 1.00 70.81 101 THR A C 1
ATOM 806 O O . THR A 1 101 ? -23.969 5.111 33.986 1.00 70.81 101 THR A O 1
ATOM 809 N N . ARG A 1 102 ? -24.500 6.060 32.020 1.00 65.06 102 ARG A N 1
ATOM 810 C CA . ARG A 1 102 ? -25.383 7.096 32.599 1.00 65.06 102 ARG A CA 1
ATOM 811 C C . ARG A 1 102 ? -26.577 6.512 33.368 1.00 65.06 102 ARG A C 1
ATOM 813 O O . ARG A 1 102 ? -27.059 7.163 34.287 1.00 65.06 102 ARG A O 1
ATOM 820 N N . GLY A 1 103 ? -27.029 5.304 33.020 1.00 61.09 103 GLY A N 1
ATOM 821 C CA . GLY A 1 103 ? -28.152 4.632 33.682 1.00 61.09 103 GLY A CA 1
ATOM 822 C C . GLY A 1 103 ? -27.768 3.683 34.823 1.00 61.09 103 GLY A C 1
ATOM 823 O O . GLY A 1 103 ? -28.617 3.374 35.653 1.00 61.09 103 GLY A O 1
ATOM 824 N N . LYS A 1 104 ? -26.519 3.193 34.884 1.00 60.00 104 LYS A N 1
ATOM 825 C CA . LYS A 1 104 ? -26.042 2.250 35.915 1.00 60.00 104 LYS A CA 1
ATOM 826 C C . LYS A 1 104 ? -24.544 2.461 36.178 1.00 60.00 104 LYS A C 1
ATOM 828 O O . LYS A 1 104 ? -23.725 2.261 35.281 1.00 60.00 104 LYS A O 1
ATOM 833 N N . ARG A 1 105 ? -24.165 2.807 37.417 1.00 56.75 105 ARG A N 1
ATOM 834 C CA . ARG A 1 105 ? -22.756 2.869 37.863 1.00 56.75 105 ARG A CA 1
ATOM 835 C C . ARG A 1 105 ? -22.208 1.449 38.056 1.00 56.75 105 ARG A C 1
ATOM 837 O O . ARG A 1 105 ? -22.123 0.968 39.178 1.00 56.75 105 ARG A O 1
ATOM 844 N N . VAL A 1 106 ? -21.869 0.765 36.964 1.00 60.72 106 VAL A N 1
ATOM 845 C CA . VAL A 1 106 ? -21.202 -0.547 37.021 1.00 60.72 106 VAL A CA 1
ATOM 846 C C . VAL A 1 106 ? -19.701 -0.362 36.753 1.00 60.72 106 VAL A C 1
ATOM 848 O O . VAL A 1 106 ? -19.355 0.250 35.739 1.00 60.72 106 VAL A O 1
ATOM 851 N N . PRO A 1 107 ? -18.804 -0.890 37.608 1.00 62.88 107 PRO A N 1
ATOM 852 C CA . PRO A 1 107 ? -17.351 -0.734 37.471 1.00 62.88 107 PRO A CA 1
ATOM 853 C C . PRO A 1 107 ? -16.790 -1.187 36.112 1.00 62.88 107 PRO A C 1
ATOM 855 O O . PRO A 1 107 ? -15.933 -0.506 35.557 1.00 62.88 107 PRO A O 1
ATOM 858 N N . ASN A 1 108 ? -17.336 -2.260 35.526 1.00 68.94 108 ASN A N 1
ATOM 859 C CA . ASN A 1 108 ? -16.870 -2.818 34.247 1.00 68.94 108 ASN A CA 1
ATOM 860 C C . ASN A 1 108 ? -17.025 -1.882 33.040 1.00 68.94 108 ASN A C 1
ATOM 862 O O . ASN A 1 108 ? -16.301 -2.030 32.060 1.00 68.94 108 ASN A O 1
ATOM 866 N N . PHE A 1 109 ? -17.941 -0.910 33.083 1.00 72.62 109 PHE A N 1
ATOM 867 C CA . PHE A 1 109 ? -18.072 0.040 31.977 1.00 72.62 109 PHE A CA 1
ATOM 868 C C . PHE A 1 109 ? -16.985 1.113 31.999 1.00 72.62 109 PHE A C 1
ATOM 870 O O . PHE A 1 109 ? -16.677 1.667 30.951 1.00 72.62 109 PHE A O 1
ATOM 877 N N . ARG A 1 110 ? -16.381 1.407 33.160 1.00 76.38 110 ARG A N 1
ATOM 878 C CA . ARG A 1 110 ? -15.316 2.417 33.259 1.00 76.38 110 ARG A CA 1
ATOM 879 C C . ARG A 1 110 ? -14.027 1.947 32.596 1.00 76.38 110 ARG A C 1
ATOM 881 O O . ARG A 1 110 ? -13.448 2.704 31.832 1.00 76.38 110 ARG A O 1
ATOM 888 N N . THR A 1 111 ? -13.621 0.702 32.830 1.00 82.25 111 THR A N 1
ATOM 889 C CA . THR A 1 111 ? -12.445 0.103 32.179 1.00 82.25 111 THR A CA 1
ATOM 890 C C . THR A 1 111 ? -12.636 -0.050 30.673 1.00 82.25 111 THR A C 1
ATOM 892 O O . THR A 1 111 ? -11.718 0.238 29.916 1.00 82.25 111 THR A O 1
ATOM 895 N N . GLN A 1 112 ? -13.835 -0.428 30.220 1.00 82.56 112 GLN A N 1
ATOM 896 C CA . GLN A 1 112 ? -14.148 -0.510 28.788 1.00 82.56 112 GLN A CA 1
ATOM 897 C C . GLN A 1 112 ? -14.187 0.864 28.106 1.00 82.56 112 GLN A C 1
ATOM 899 O O . GLN A 1 112 ? -13.744 0.986 26.971 1.00 82.56 112 GLN A O 1
ATOM 904 N N . ILE A 1 113 ? -14.698 1.899 28.785 1.00 84.25 113 ILE A N 1
ATOM 905 C CA . ILE A 1 113 ? -14.656 3.277 28.275 1.00 84.25 113 ILE A CA 1
ATOM 906 C C . ILE A 1 113 ? -13.208 3.753 28.169 1.00 84.25 113 ILE A C 1
ATOM 908 O O . ILE A 1 113 ? -12.824 4.183 27.093 1.00 84.25 113 ILE A O 1
ATOM 912 N N . ALA A 1 114 ? -12.400 3.586 29.219 1.00 85.88 114 ALA A N 1
ATOM 913 C CA . ALA A 1 114 ? -10.996 3.996 29.203 1.00 85.88 114 ALA A CA 1
ATOM 914 C C . ALA A 1 114 ? -10.179 3.276 28.112 1.00 85.88 114 ALA A C 1
ATOM 916 O O . ALA A 1 114 ? -9.313 3.880 27.489 1.00 85.88 114 ALA A O 1
ATOM 917 N N . ALA A 1 115 ? -10.470 1.997 27.848 1.00 87.44 115 ALA A N 1
ATOM 918 C CA . ALA A 1 115 ? -9.837 1.255 26.758 1.00 87.44 115 ALA A CA 1
ATOM 919 C C . ALA A 1 115 ? -10.225 1.805 25.375 1.00 87.44 115 ALA A C 1
ATOM 921 O O . ALA A 1 115 ? -9.355 1.991 24.532 1.00 87.44 115 ALA A O 1
ATOM 922 N N . LEU A 1 116 ? -11.511 2.104 25.156 1.00 86.75 116 LEU A N 1
ATOM 923 C CA . LEU A 1 116 ? -11.991 2.692 23.900 1.00 86.75 116 LEU A CA 1
ATOM 924 C C . LEU A 1 116 ? -11.530 4.146 23.714 1.00 86.75 116 LEU A C 1
ATOM 926 O O . LEU A 1 116 ? -11.339 4.569 22.581 1.00 86.75 116 LEU A O 1
ATOM 930 N N . GLU A 1 117 ? -11.379 4.910 24.799 1.00 87.94 117 GLU A N 1
ATOM 931 C CA . GLU A 1 117 ? -10.810 6.265 24.782 1.00 87.94 117 GLU A CA 1
ATOM 932 C C . GLU A 1 117 ? -9.345 6.208 24.349 1.00 87.94 117 GLU A C 1
ATOM 934 O O . GLU A 1 117 ? -8.972 6.877 23.394 1.00 87.94 117 GLU A O 1
ATOM 939 N N . ARG A 1 118 ? -8.557 5.309 24.948 1.00 89.50 118 ARG A N 1
ATOM 940 C CA . ARG A 1 118 ? -7.160 5.092 24.558 1.00 89.50 118 ARG A CA 1
ATOM 941 C C . ARG A 1 118 ? -7.010 4.641 23.104 1.00 89.50 118 ARG A C 1
ATOM 943 O O . ARG A 1 118 ? -6.166 5.168 22.393 1.00 89.50 118 ARG A O 1
ATOM 950 N N . GLU A 1 119 ? -7.831 3.690 22.656 1.00 87.75 119 GLU A N 1
ATOM 951 C CA . GLU A 1 119 ? -7.819 3.237 21.258 1.00 87.75 119 GLU A CA 1
ATOM 952 C C . GLU A 1 119 ? -8.193 4.376 20.297 1.00 87.75 119 GLU A C 1
ATOM 954 O O . GLU A 1 119 ? -7.629 4.482 19.210 1.00 87.75 119 GLU A O 1
ATOM 959 N N . LEU A 1 120 ? -9.131 5.245 20.685 1.00 86.06 120 LEU A N 1
ATOM 960 C CA . LEU A 1 120 ? -9.508 6.401 19.879 1.00 86.06 120 LEU A CA 1
ATOM 961 C C . LEU A 1 120 ? -8.373 7.427 19.795 1.00 86.06 120 LEU A C 1
ATOM 963 O O . LEU A 1 120 ? -8.110 7.910 18.698 1.00 86.06 120 LEU A O 1
ATOM 967 N N . ASP A 1 121 ? -7.700 7.723 20.907 1.00 84.69 121 ASP A N 1
ATOM 968 C CA . ASP A 1 121 ? -6.557 8.643 20.939 1.00 84.69 121 ASP A CA 1
ATOM 969 C C . ASP A 1 121 ? -5.406 8.118 20.068 1.00 84.69 121 ASP A C 1
ATOM 971 O O . ASP A 1 121 ? -4.918 8.832 19.195 1.00 84.69 121 ASP A O 1
ATOM 975 N N . GLU A 1 122 ? -5.056 6.833 20.192 1.00 84.44 122 GLU A N 1
ATOM 976 C CA . GLU A 1 122 ? -4.029 6.196 19.356 1.00 84.44 122 GLU A CA 1
ATOM 977 C C . GLU A 1 122 ? -4.395 6.234 17.859 1.00 84.44 122 GLU A C 1
ATOM 979 O O . GLU A 1 122 ? -3.539 6.465 17.003 1.00 84.44 122 GLU A O 1
ATOM 984 N N . LEU A 1 123 ? -5.667 6.025 17.502 1.00 82.12 123 LEU A N 1
ATOM 985 C CA . LEU A 1 123 ? -6.116 6.115 16.107 1.00 82.12 123 LEU A CA 1
ATOM 986 C C . LEU A 1 123 ? -6.103 7.556 15.576 1.00 82.12 123 LEU A C 1
ATOM 988 O O . LEU A 1 123 ? -5.768 7.765 14.410 1.00 82.12 123 LEU A O 1
ATOM 992 N N . LEU A 1 124 ? -6.467 8.539 16.403 1.00 80.69 124 LEU A N 1
ATOM 993 C CA . LEU A 1 124 ? -6.470 9.954 16.029 1.00 80.69 124 LEU A CA 1
ATOM 994 C C . LEU A 1 124 ? -5.050 10.507 15.877 1.00 80.69 124 LEU A C 1
ATOM 996 O O . LEU A 1 124 ? -4.803 11.219 14.905 1.00 80.69 124 LEU A O 1
ATOM 1000 N N . ASP A 1 125 ? -4.116 10.128 16.751 1.00 78.88 125 ASP A N 1
ATOM 1001 C CA . ASP A 1 125 ? -2.702 10.507 16.643 1.00 78.88 125 ASP A CA 1
ATOM 1002 C C . ASP A 1 125 ? -2.074 9.954 15.357 1.00 78.88 125 ASP A C 1
ATOM 1004 O O . ASP A 1 125 ? -1.425 10.687 14.606 1.00 78.88 125 ASP A O 1
ATOM 1008 N N . ASN A 1 126 ? -2.343 8.684 15.039 1.00 70.44 126 ASN A N 1
ATOM 1009 C CA . ASN A 1 126 ? -1.869 8.056 13.803 1.00 70.44 126 ASN A CA 1
ATOM 1010 C C . ASN A 1 126 ? -2.487 8.697 12.547 1.00 70.44 126 ASN A C 1
ATOM 1012 O O . ASN A 1 126 ? -1.799 8.882 11.541 1.00 70.44 126 ASN A O 1
ATOM 1016 N N . CYS A 1 127 ? -3.769 9.079 12.591 1.00 67.62 127 CYS A N 1
ATOM 1017 C CA . CYS A 1 127 ? -4.395 9.821 11.496 1.00 67.62 127 CYS A CA 1
ATOM 1018 C C . CYS A 1 127 ? -3.832 11.241 11.355 1.00 67.62 127 CYS A C 1
ATOM 1020 O O . CYS A 1 127 ? -3.589 11.664 10.228 1.00 67.62 127 CYS A O 1
ATOM 1022 N N . GLY A 1 128 ? -3.585 11.945 12.464 1.00 61.06 128 GLY A N 1
ATOM 1023 C CA . GLY A 1 128 ? -3.001 13.288 12.476 1.00 61.06 128 GLY A CA 1
ATOM 1024 C C . GLY A 1 128 ? -1.597 13.319 11.869 1.00 61.06 128 GLY A C 1
ATOM 1025 O O . GLY A 1 128 ? -1.304 14.176 11.033 1.00 61.06 128 GLY A O 1
ATOM 1026 N N . GLN A 1 129 ? -0.758 12.336 12.210 1.00 58.25 129 GLN A N 1
ATOM 1027 C CA . GLN A 1 129 ? 0.561 12.162 11.596 1.00 58.25 129 GLN A CA 1
ATOM 1028 C C . GLN A 1 129 ? 0.459 11.852 10.097 1.00 58.25 129 GLN A C 1
ATOM 1030 O O . GLN A 1 129 ? 1.166 12.469 9.305 1.00 58.25 129 GLN A O 1
ATOM 1035 N N . ALA A 1 130 ? -0.456 10.970 9.678 1.00 57.44 130 ALA A N 1
ATOM 1036 C CA . ALA A 1 130 ? -0.644 10.631 8.264 1.00 57.44 130 ALA A CA 1
ATOM 1037 C C . ALA A 1 130 ? -1.121 11.817 7.400 1.00 57.44 130 ALA A C 1
ATOM 1039 O O . ALA A 1 130 ? -0.791 11.873 6.211 1.00 57.44 130 ALA A O 1
ATOM 1040 N N . THR A 1 131 ? -1.868 12.762 7.989 1.00 54.56 131 THR A N 1
ATOM 1041 C CA . THR A 1 131 ? -2.297 14.010 7.335 1.00 54.56 131 THR A CA 1
ATOM 1042 C C . THR A 1 131 ? -1.227 15.101 7.305 1.00 54.56 131 THR A C 1
ATOM 1044 O O . THR A 1 131 ? -1.228 15.884 6.365 1.00 54.56 131 THR A O 1
ATOM 1047 N N . MET A 1 132 ? -0.286 15.156 8.260 1.00 47.72 132 MET A N 1
ATOM 1048 C CA . MET A 1 132 ? 0.806 16.152 8.225 1.00 47.72 132 MET A CA 1
ATOM 1049 C C . MET A 1 132 ? 1.817 15.913 7.092 1.00 47.72 132 MET A C 1
ATOM 1051 O O . MET A 1 132 ? 2.505 16.837 6.680 1.00 47.72 132 MET A O 1
ATOM 1055 N N . PHE A 1 133 ? 1.901 14.690 6.563 1.00 51.69 133 PHE A N 1
ATOM 1056 C CA . PHE A 1 133 ? 2.690 14.393 5.360 1.00 51.69 133 PHE A CA 1
ATOM 1057 C C . PHE A 1 133 ? 1.920 14.651 4.051 1.00 51.69 133 PHE A C 1
ATOM 1059 O O . PHE A 1 133 ? 2.428 14.331 2.980 1.00 51.69 133 PHE A O 1
ATOM 1066 N N . ASP A 1 134 ? 0.699 15.196 4.124 1.00 47.62 134 ASP A N 1
ATOM 1067 C CA . ASP A 1 134 ? -0.156 15.528 2.974 1.00 47.62 134 ASP A CA 1
ATOM 1068 C C . ASP A 1 134 ? -0.167 17.035 2.652 1.00 47.62 134 ASP A C 1
ATOM 1070 O O . ASP A 1 134 ? -1.110 17.543 2.051 1.00 47.62 134 ASP A O 1
ATOM 1074 N N . ASP A 1 135 ? 0.896 17.759 3.018 1.00 40.94 135 ASP A N 1
ATOM 1075 C CA . ASP A 1 135 ? 1.150 19.118 2.528 1.00 40.94 135 ASP A CA 1
ATOM 1076 C C . ASP A 1 135 ? 1.669 19.057 1.080 1.00 40.94 135 ASP A C 1
ATOM 1078 O O . ASP A 1 135 ? 2.860 19.193 0.796 1.00 40.94 135 ASP A O 1
ATOM 1082 N N . SER A 1 136 ? 0.774 18.786 0.130 1.00 38.06 136 SER A N 1
ATOM 1083 C CA . SER A 1 136 ? 1.009 18.996 -1.305 1.00 38.06 136 SER A CA 1
ATOM 1084 C C . SER A 1 136 ? -0.318 19.234 -2.030 1.00 38.06 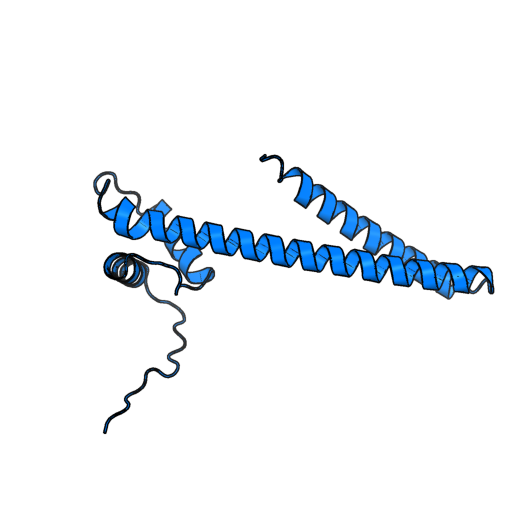136 SER A C 1
ATOM 1086 O O . SER A 1 136 ? -0.892 18.322 -2.629 1.00 38.06 136 SER A O 1
ATOM 1088 N N . ILE A 1 137 ? -0.789 20.482 -1.976 1.00 38.47 137 ILE A N 1
ATOM 1089 C CA . ILE A 1 137 ? -1.590 21.102 -3.044 1.00 38.47 137 ILE A CA 1
ATOM 1090 C C . ILE A 1 137 ? -0.703 22.146 -3.713 1.00 38.47 137 ILE A C 1
ATOM 1092 O O . ILE A 1 137 ? -0.082 22.933 -2.964 1.00 38.47 137 ILE A O 1
#

Secondary structure (DSSP, 8-state):
------S----TT--HHHHHHHHHHHT--TTS-HHHHHHHHHHHHHT--TT--SHHIIIIIHHHHHHHHHHHHHHHHHHHHHHHHHHHHHHHHHHHHHHHHTT---HHHHHHHHHHHHHHHHHHHHHHHHHHT----

Foldseek 3Di:
DDPDDPDDPPPPDDDLVRLLVVQLVVLADLPDDLVNLVVNVVVCVVVPDPPDPPSSCRRGVVRSVVNNVVVVVVVLVVVLVVLVVVLVVLVVVLVVLVVVCVVPVDPVSVVVNVVSVVVNVVSVVVNVVSVVVVPDD

Radius of gyration: 24.36 Å; chains: 1; bounding box: 55×50×66 Å

Organism: NCBI:txid2527968

pLDDT: mean 71.37, std 15.1, range [33.88, 89.5]

Sequence (137 aa):
MTAVQETAVADAGKCFWRLQAAVMVRESAEWLTTAELLKLAESCEATAHEERMHDWNRQFAIPMIRELGNQLARARRDEMHGAHSRIVTVARALRKLQRKTRGKRVPNFRTQIAALERELDELLDNCGQATMFDDSI